Protein AF-A0A7J8YLI8-F1 (afdb_monomer)

Radius of gyration: 12.2 Å; Cα contacts (8 Å, |Δi|>4): 53; chains: 1; bounding box: 28×24×31 Å

InterPro domains:
  IPR002156 Ribonuclease H domain [PF13456] (2-60)

Solvent-accessible surface area (backbone atoms only — not comparable to full-atom values): 4047 Å² total; per-residue (Å²): 80,76,40,68,42,78,40,57,53,96,90,62,52,76,78,48,66,52,69,52,74,48,90,74,87,71,57,71,68,59,47,52,53,51,37,51,54,53,43,51,55,52,38,56,76,69,67,60,84,68,94,79,84,89,84,80,89,62,88,94,114

Secondary structure (DSSP, 8-state):
-EEEEEEE-TT--EEEEEEEE--S---HHHHHHHHHHHHHHHHHHTT--S------S-TT-

Sequence (61 aa):
MGYGVIIRDEDGFVLGGGGGFYEGKFSVLEAECIALERSIEVTDKLNMWGKVTFKIDNAEL

Nearest PDB structures (foldseek):
  3gmh-assembly5_J  TM=3.644E-01  e=9.100E+00  Homo sapiens

Mean predicted aligned error: 3.01 Å

pLDDT: mean 92.63, std 3.34, range [80.62, 96.38]

Structure (mmCIF, N/CA/C/O backbone):
data_AF-A0A7J8YLI8-F1
#
_entry.id   AF-A0A7J8YLI8-F1
#
loop_
_atom_site.group_PDB
_atom_site.id
_atom_site.type_symbol
_atom_site.label_atom_id
_atom_site.label_alt_id
_atom_site.label_comp_id
_atom_site.label_asym_id
_atom_site.label_entity_id
_atom_site.label_seq_id
_atom_site.pdbx_PDB_ins_code
_atom_site.Cartn_x
_atom_site.Cartn_y
_atom_site.Cartn_z
_atom_site.occupancy
_atom_site.B_iso_or_equiv
_atom_site.auth_seq_id
_atom_site.auth_comp_id
_atom_site.auth_asym_id
_atom_site.auth_atom_id
_atom_site.pdbx_PDB_model_num
ATOM 1 N N . MET A 1 1 ? 4.268 3.138 -14.184 1.00 90.62 1 MET A N 1
ATOM 2 C CA . MET A 1 1 ? 3.627 2.144 -13.297 1.00 90.62 1 MET A CA 1
ATOM 3 C C . MET A 1 1 ? 2.435 2.801 -12.616 1.00 90.62 1 MET A C 1
ATOM 5 O O . MET A 1 1 ? 2.532 3.967 -12.255 1.00 90.62 1 MET A O 1
ATOM 9 N N . GLY A 1 2 ? 1.296 2.114 -12.547 1.00 92.81 2 GLY A N 1
ATOM 10 C CA . GLY A 1 2 ? 0.117 2.601 -11.825 1.00 92.81 2 GLY A CA 1
ATOM 11 C C . GLY A 1 2 ? 0.059 1.988 -10.433 1.00 92.81 2 GLY A C 1
ATOM 12 O O . GLY A 1 2 ? 0.437 0.831 -10.290 1.00 92.81 2 GLY A O 1
ATOM 13 N N . TYR A 1 3 ? -0.415 2.741 -9.446 1.00 93.88 3 TYR A N 1
ATOM 14 C CA . TYR A 1 3 ? -0.649 2.258 -8.084 1.00 93.88 3 TYR A CA 1
ATOM 15 C C . TYR A 1 3 ? -2.089 2.554 -7.660 1.00 93.88 3 TYR A C 1
ATOM 17 O O . TYR A 1 3 ? -2.727 3.478 -8.177 1.00 93.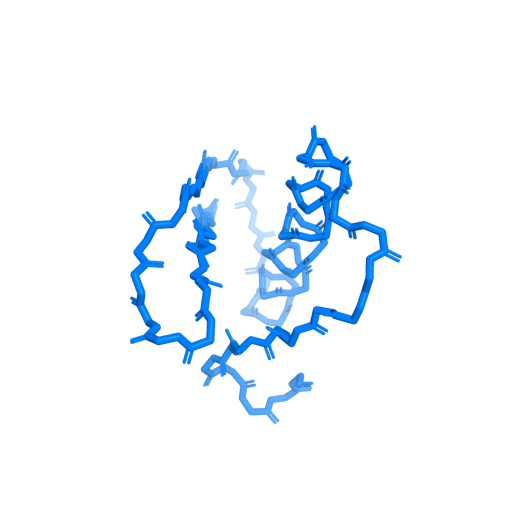88 3 TYR A O 1
ATOM 25 N N . GLY A 1 4 ? -2.588 1.785 -6.695 1.00 94.69 4 GLY A N 1
ATOM 26 C CA . GLY A 1 4 ? -3.918 1.966 -6.131 1.00 94.69 4 GLY A CA 1
ATOM 27 C C . GLY A 1 4 ? -3.965 1.552 -4.667 1.00 94.69 4 GLY A C 1
ATOM 28 O O . GLY A 1 4 ? -3.300 0.606 -4.262 1.00 94.69 4 GLY A O 1
ATOM 29 N N . VAL A 1 5 ? -4.774 2.262 -3.887 1.00 95.44 5 VAL A N 1
ATOM 30 C CA . VAL A 1 5 ? -5.058 1.962 -2.485 1.00 95.44 5 VAL A CA 1
ATOM 31 C C . VAL A 1 5 ? -6.566 1.962 -2.270 1.00 95.44 5 VAL A C 1
ATOM 33 O O . VAL A 1 5 ? -7.280 2.834 -2.770 1.00 95.44 5 VAL A O 1
ATOM 36 N N . ILE A 1 6 ? -7.052 0.984 -1.511 1.00 95.81 6 ILE A N 1
ATOM 37 C CA . ILE A 1 6 ? -8.437 0.915 -1.043 1.00 95.81 6 ILE A CA 1
ATOM 38 C C . ILE A 1 6 ? -8.394 0.836 0.474 1.00 95.81 6 ILE A C 1
ATOM 40 O O . ILE A 1 6 ? -7.712 -0.019 1.035 1.00 95.81 6 ILE A O 1
ATOM 44 N N . ILE A 1 7 ? -9.150 1.709 1.129 1.00 94.81 7 ILE A N 1
ATOM 45 C CA . ILE A 1 7 ? -9.256 1.754 2.583 1.00 94.81 7 ILE A CA 1
ATOM 46 C C . ILE A 1 7 ? -10.604 1.177 2.970 1.00 94.81 7 ILE A C 1
ATOM 48 O O . ILE A 1 7 ? -11.639 1.548 2.408 1.00 94.81 7 ILE A O 1
ATOM 52 N N . ARG A 1 8 ? -10.576 0.252 3.926 1.00 95.38 8 ARG A N 1
ATOM 53 C CA . ARG A 1 8 ? -11.764 -0.406 4.453 1.00 95.38 8 ARG A CA 1
ATOM 54 C C . ARG A 1 8 ? -11.788 -0.334 5.971 1.00 95.38 8 ARG A C 1
ATOM 56 O O . ARG A 1 8 ? -10.722 -0.285 6.586 1.00 95.38 8 ARG A O 1
ATOM 63 N N . ASP A 1 9 ? -12.983 -0.333 6.545 1.00 92.69 9 ASP A N 1
ATOM 64 C CA . ASP A 1 9 ? -13.159 -0.584 7.974 1.00 92.69 9 ASP A CA 1
ATOM 65 C C . ASP A 1 9 ? -13.015 -2.081 8.307 1.00 92.69 9 ASP A C 1
ATOM 67 O O . ASP A 1 9 ? -12.694 -2.913 7.450 1.00 92.69 9 ASP A O 1
ATOM 71 N N . GLU A 1 10 ? -13.212 -2.416 9.581 1.00 92.75 10 GLU A N 1
ATOM 72 C CA . GLU A 1 10 ? -13.088 -3.780 10.105 1.00 92.75 10 GLU A CA 1
ATOM 73 C C . GLU A 1 10 ? -14.166 -4.731 9.560 1.00 92.75 10 GLU A C 1
ATOM 75 O O . GL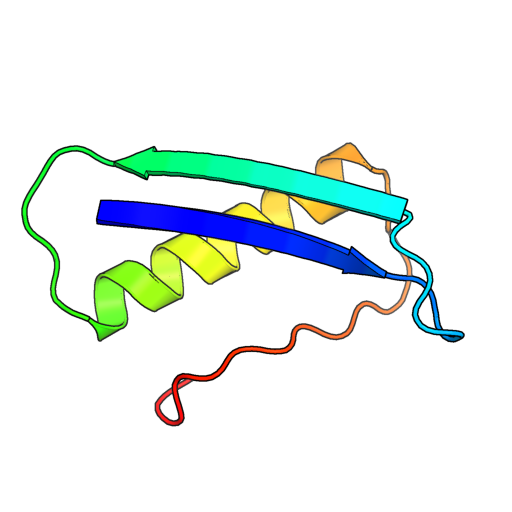U A 1 10 ? -13.903 -5.926 9.411 1.00 92.75 10 GLU A O 1
ATOM 80 N N . ASP A 1 11 ? -15.332 -4.198 9.186 1.00 96.38 11 ASP A N 1
ATOM 81 C CA . ASP A 1 11 ? -16.440 -4.940 8.573 1.00 96.38 11 ASP A CA 1
ATOM 82 C C . ASP A 1 11 ? -16.253 -5.118 7.052 1.00 96.38 11 ASP A C 1
ATOM 84 O O . ASP A 1 11 ? -16.981 -5.868 6.395 1.00 96.38 11 ASP A O 1
ATOM 88 N N . GLY A 1 12 ? -15.240 -4.463 6.476 1.00 94.50 12 GLY A N 1
ATOM 89 C CA . GLY A 1 12 ? -14.877 -4.551 5.067 1.00 94.50 12 GLY A CA 1
ATOM 90 C C . GLY A 1 12 ? -15.560 -3.519 4.165 1.00 94.50 12 GLY A C 1
ATOM 91 O O . GLY A 1 12 ? -15.389 -3.600 2.942 1.00 94.50 12 GLY A O 1
ATOM 92 N N . PHE A 1 13 ? -16.285 -2.540 4.714 1.00 95.38 13 PHE A N 1
ATOM 93 C CA . PHE A 1 13 ? -16.854 -1.448 3.925 1.00 95.38 13 PHE A CA 1
ATOM 94 C C . PHE A 1 13 ? -15.759 -0.513 3.427 1.00 95.38 13 PHE A C 1
ATOM 96 O O . PHE A 1 13 ? -14.822 -0.184 4.147 1.00 95.38 13 PHE A O 1
ATOM 103 N N . VAL A 1 14 ? -15.883 -0.057 2.179 1.00 94.88 14 VAL A N 1
ATOM 104 C CA . VAL A 1 14 ? -14.932 0.888 1.585 1.00 94.88 14 VAL A CA 1
ATOM 105 C C . VAL A 1 14 ? -15.174 2.283 2.155 1.00 94.88 14 VAL A C 1
ATOM 107 O O . VAL A 1 14 ? -16.218 2.882 1.915 1.00 94.88 14 VAL A O 1
ATOM 110 N N . LEU A 1 15 ? -14.179 2.810 2.866 1.00 91.44 15 LEU A N 1
ATOM 111 C CA . LEU A 1 15 ? -14.178 4.174 3.405 1.00 91.44 15 LEU A CA 1
ATOM 112 C C . LEU A 1 15 ? -13.578 5.182 2.422 1.00 91.44 15 LEU A C 1
ATOM 114 O O . LEU A 1 15 ? -13.794 6.386 2.538 1.00 91.44 15 LEU A O 1
ATOM 118 N N . GLY A 1 16 ? -12.802 4.692 1.456 1.00 90.50 16 GLY A N 1
ATOM 119 C CA . GLY A 1 16 ? -12.160 5.517 0.450 1.00 90.50 16 GLY A CA 1
ATOM 120 C C . GLY A 1 16 ? -11.031 4.787 -0.256 1.00 90.50 16 GLY A C 1
ATOM 121 O O . GLY A 1 16 ? -10.900 3.562 -0.198 1.00 90.50 16 GLY A O 1
ATOM 122 N N . GLY A 1 17 ? -10.204 5.562 -0.937 1.00 91.31 17 GLY A N 1
ATOM 123 C CA . GLY A 1 17 ? -9.072 5.051 -1.681 1.00 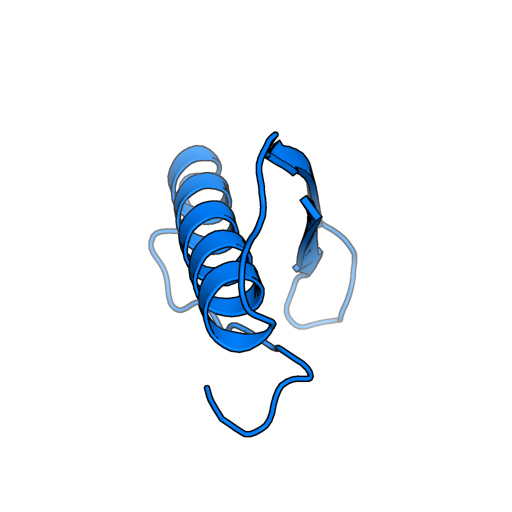91.31 17 GLY A CA 1
ATOM 124 C C . GLY A 1 17 ? -8.460 6.130 -2.551 1.00 91.31 17 GLY A C 1
ATOM 125 O O . GLY A 1 17 ? -8.858 7.296 -2.519 1.00 91.31 17 GLY A O 1
ATOM 126 N N . GLY A 1 18 ? -7.489 5.721 -3.344 1.00 91.50 18 GLY A N 1
ATOM 127 C CA . GLY A 1 18 ? -6.797 6.595 -4.267 1.00 91.50 18 GLY A CA 1
ATOM 128 C C . GLY A 1 18 ? -5.995 5.785 -5.262 1.00 91.50 18 GLY A C 1
ATOM 129 O O . GLY A 1 18 ? -5.822 4.577 -5.123 1.00 91.50 18 GLY A O 1
ATOM 130 N N . GLY A 1 19 ? -5.499 6.464 -6.280 1.00 93.94 19 GLY A N 1
ATOM 131 C CA . GLY A 1 19 ? -4.624 5.860 -7.261 1.00 93.94 19 GLY A CA 1
ATOM 132 C C . GLY A 1 19 ? -3.942 6.928 -8.087 1.00 93.94 19 GLY A C 1
ATOM 133 O O . GLY A 1 19 ? -4.317 8.102 -8.057 1.00 93.94 19 GLY A O 1
ATOM 134 N N . GLY A 1 20 ? -2.926 6.507 -8.818 1.00 94.44 20 GLY A N 1
ATOM 135 C CA . GLY A 1 20 ? -2.156 7.400 -9.659 1.00 94.44 20 GLY A CA 1
ATOM 136 C C . GLY A 1 20 ? -1.147 6.645 -10.499 1.00 94.44 20 GLY A C 1
ATOM 137 O O . GLY A 1 20 ? -1.116 5.413 -10.530 1.00 94.44 20 GLY A O 1
ATOM 138 N N . PHE A 1 21 ? -0.310 7.414 -11.185 1.00 95.00 21 PHE A N 1
ATOM 139 C CA . PHE A 1 21 ? 0.706 6.886 -12.077 1.00 95.00 21 PHE A CA 1
ATOM 140 C C . PHE A 1 21 ? 2.052 7.537 -11.783 1.00 95.00 21 PHE A C 1
ATOM 142 O O . PHE A 1 21 ? 2.134 8.745 -11.569 1.00 95.00 21 PHE A O 1
ATOM 149 N N . TYR A 1 22 ? 3.096 6.717 -11.811 1.00 93.12 22 TYR A N 1
ATOM 150 C CA . TYR A 1 22 ? 4.487 7.141 -11.866 1.00 93.12 22 TYR A CA 1
ATOM 151 C C . TYR A 1 22 ? 5.049 6.860 -13.252 1.00 93.12 22 TYR A C 1
ATOM 153 O O . TYR A 1 22 ? 5.007 5.722 -13.738 1.00 93.12 22 TYR A O 1
ATOM 161 N N . GLU A 1 23 ? 5.580 7.895 -13.892 1.00 95.00 23 GLU A N 1
ATOM 162 C CA . GLU A 1 23 ? 6.330 7.747 -15.134 1.00 95.00 23 GLU A CA 1
ATOM 163 C C . GLU A 1 23 ? 7.723 7.179 -14.848 1.00 95.00 23 GLU A C 1
ATOM 165 O O . GLU A 1 23 ? 8.354 7.516 -13.850 1.00 95.00 23 GLU A O 1
ATOM 170 N N . GLY A 1 24 ? 8.195 6.293 -15.726 1.00 93.56 24 GLY A N 1
ATOM 171 C CA . GLY A 1 24 ? 9.496 5.641 -15.593 1.00 93.56 24 GLY A CA 1
ATOM 172 C C . GLY A 1 24 ? 9.432 4.119 -15.665 1.00 93.56 24 GLY A C 1
ATOM 173 O O . GLY A 1 24 ? 8.371 3.517 -15.864 1.00 93.56 24 GLY A O 1
ATOM 174 N N . LYS A 1 25 ? 10.608 3.502 -15.530 1.00 94.69 25 LYS A N 1
ATOM 175 C CA . LYS A 1 25 ? 10.789 2.050 -15.473 1.00 94.69 25 LYS A CA 1
ATOM 176 C C . LYS A 1 25 ? 11.176 1.667 -14.054 1.00 94.69 25 LYS A C 1
ATOM 178 O O . LYS A 1 25 ? 12.106 2.245 -13.508 1.00 94.69 25 LYS A O 1
ATOM 183 N N . PHE A 1 26 ? 10.474 0.680 -13.521 1.00 94.38 26 PHE A N 1
ATOM 184 C CA . PHE A 1 26 ? 10.645 0.168 -12.169 1.00 94.38 26 PHE A CA 1
ATOM 185 C C . PHE A 1 26 ? 10.650 -1.356 -12.247 1.00 94.38 26 PHE A C 1
ATOM 187 O O . PHE A 1 26 ? 9.967 -1.937 -13.100 1.00 94.38 26 PHE A O 1
ATOM 194 N N . SER A 1 27 ? 11.407 -2.002 -11.372 1.00 95.25 27 SER A N 1
ATOM 195 C CA . SER A 1 27 ? 11.186 -3.407 -11.048 1.00 95.25 27 SER A CA 1
ATOM 196 C C . SER A 1 27 ? 9.833 -3.586 -10.352 1.00 95.25 27 SER A C 1
ATOM 198 O O . SER A 1 27 ? 9.223 -2.624 -9.880 1.00 95.25 27 SER A O 1
ATOM 200 N N . VAL A 1 28 ? 9.356 -4.830 -10.285 1.00 92.94 28 VAL A N 1
ATOM 201 C CA . VAL A 1 28 ? 8.111 -5.154 -9.573 1.00 92.94 28 VAL A CA 1
ATOM 202 C C . VAL A 1 28 ? 8.230 -4.786 -8.093 1.00 92.94 28 VAL A C 1
ATOM 204 O O . VAL A 1 28 ? 7.341 -4.136 -7.562 1.00 92.94 28 VAL A O 1
ATOM 207 N N . LEU A 1 29 ? 9.351 -5.111 -7.444 1.00 95.00 29 LEU A N 1
ATOM 208 C CA . LEU A 1 29 ? 9.551 -4.796 -6.029 1.00 95.00 29 LEU A CA 1
ATOM 209 C C . LEU A 1 29 ? 9.575 -3.282 -5.761 1.00 95.00 29 LEU A C 1
ATOM 211 O O . LEU A 1 29 ? 8.919 -2.816 -4.836 1.00 95.00 29 LEU A O 1
ATOM 215 N N . GLU A 1 30 ? 10.273 -2.496 -6.589 1.00 95.25 30 GLU A N 1
ATOM 216 C CA . GLU A 1 30 ? 10.262 -1.028 -6.465 1.00 95.25 30 GLU A CA 1
ATOM 217 C C . GLU A 1 30 ? 8.851 -0.457 -6.628 1.00 95.25 30 GLU A C 1
ATOM 219 O O . GLU A 1 30 ? 8.445 0.427 -5.877 1.00 95.25 30 GLU A O 1
ATOM 224 N N . ALA A 1 31 ? 8.101 -0.977 -7.598 1.00 94.69 31 ALA A N 1
ATOM 225 C CA . ALA A 1 31 ? 6.722 -0.595 -7.832 1.00 94.69 31 ALA A CA 1
ATOM 226 C C . ALA A 1 31 ? 5.839 -0.874 -6.598 1.00 94.69 31 ALA A C 1
ATOM 228 O O . ALA A 1 31 ? 5.132 0.025 -6.142 1.00 94.69 31 ALA A O 1
ATOM 229 N N . GLU A 1 32 ? 5.932 -2.061 -5.999 1.00 95.38 32 GLU A N 1
ATOM 230 C CA . GLU A 1 32 ? 5.172 -2.396 -4.787 1.00 95.38 32 GLU A CA 1
ATOM 231 C C . GLU A 1 32 ? 5.563 -1.541 -3.573 1.00 95.38 32 GLU A C 1
ATOM 233 O O . GLU A 1 32 ? 4.686 -1.048 -2.862 1.00 95.38 32 GLU A O 1
ATOM 238 N N . CYS A 1 33 ? 6.859 -1.276 -3.369 1.00 95.31 33 CYS A N 1
ATOM 239 C CA . CYS A 1 33 ? 7.317 -0.358 -2.321 1.00 95.31 33 CYS A CA 1
ATOM 240 C C . CYS A 1 33 ? 6.700 1.038 -2.492 1.00 95.31 33 CYS A C 1
ATOM 242 O O . CYS A 1 33 ? 6.182 1.608 -1.531 1.00 95.31 33 CYS A O 1
ATOM 244 N N . ILE A 1 34 ? 6.681 1.566 -3.722 1.00 94.88 34 ILE A N 1
ATOM 245 C CA . ILE A 1 34 ? 6.048 2.857 -4.027 1.00 94.88 34 ILE A CA 1
ATOM 246 C C . ILE A 1 34 ? 4.544 2.807 -3.719 1.00 94.88 34 ILE A C 1
ATOM 248 O O . ILE A 1 34 ? 4.006 3.749 -3.135 1.00 94.88 34 ILE A O 1
ATOM 252 N N . ALA A 1 35 ? 3.842 1.731 -4.085 1.00 95.25 35 ALA A N 1
ATOM 253 C CA . ALA A 1 35 ? 2.417 1.589 -3.788 1.00 95.25 35 ALA A CA 1
ATOM 254 C C . ALA A 1 35 ? 2.138 1.561 -2.271 1.00 95.25 35 ALA A C 1
ATOM 256 O O . ALA A 1 35 ? 1.177 2.190 -1.808 1.00 95.25 35 ALA A O 1
ATOM 257 N N . LEU A 1 36 ? 2.998 0.902 -1.488 1.00 95.44 36 LEU A N 1
ATOM 258 C CA . LEU A 1 36 ? 2.909 0.876 -0.028 1.00 95.44 36 LEU A 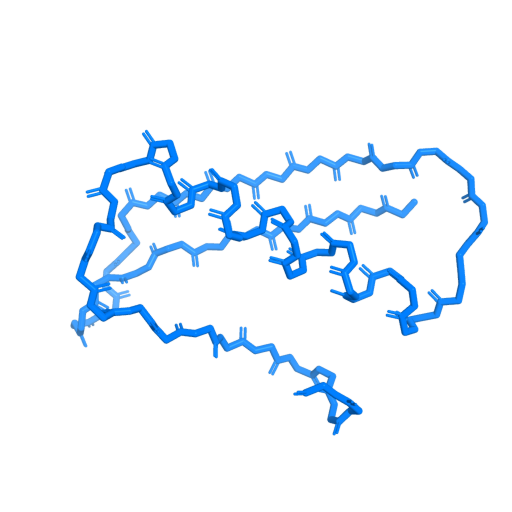CA 1
ATOM 259 C C . LEU A 1 36 ? 3.154 2.263 0.586 1.00 95.44 36 LEU A C 1
ATOM 261 O O . LEU A 1 36 ? 2.350 2.715 1.403 1.00 95.44 36 LEU A O 1
ATOM 265 N N . GLU A 1 37 ? 4.193 2.981 0.152 1.00 95.44 37 GLU A N 1
ATOM 266 C CA . GLU A 1 37 ? 4.467 4.357 0.594 1.00 95.44 37 GLU A CA 1
ATOM 267 C C . GLU A 1 37 ? 3.277 5.287 0.322 1.00 95.44 37 GLU A C 1
ATOM 269 O O . GLU A 1 37 ? 2.830 6.019 1.208 1.00 95.44 37 GLU A O 1
ATOM 274 N N . ARG A 1 38 ? 2.690 5.211 -0.881 1.00 94.94 38 ARG A N 1
ATOM 275 C CA . ARG A 1 38 ? 1.492 5.996 -1.229 1.00 94.94 38 ARG A CA 1
ATOM 276 C C . ARG A 1 38 ? 0.297 5.623 -0.365 1.00 94.94 38 ARG A C 1
ATOM 278 O O . ARG A 1 38 ? -0.487 6.499 -0.006 1.00 94.94 38 ARG A O 1
ATOM 285 N N . SER A 1 39 ? 0.162 4.350 -0.006 1.00 94.00 39 SER A N 1
ATOM 286 C CA . SER A 1 39 ? -0.900 3.898 0.892 1.00 94.00 39 SER A CA 1
ATOM 287 C C . SER A 1 39 ? -0.761 4.531 2.281 1.00 94.00 39 SER A C 1
ATOM 289 O O . SER A 1 39 ? -1.760 4.995 2.832 1.00 94.00 39 SER A O 1
ATOM 291 N N . ILE A 1 40 ? 0.464 4.641 2.808 1.00 93.50 40 ILE A N 1
ATOM 292 C CA . ILE A 1 40 ? 0.752 5.330 4.076 1.00 93.50 40 ILE A CA 1
ATOM 293 C C . ILE A 1 40 ? 0.382 6.819 3.982 1.00 93.50 40 ILE A C 1
ATOM 295 O O . ILE A 1 40 ? -0.332 7.333 4.845 1.00 93.50 40 ILE A O 1
ATOM 299 N N . GLU A 1 41 ? 0.774 7.508 2.907 1.00 93.25 41 GLU A N 1
ATOM 300 C CA . GLU A 1 41 ? 0.421 8.922 2.708 1.00 93.25 41 GLU A CA 1
ATOM 301 C C . GLU A 1 41 ? -1.098 9.163 2.664 1.00 93.25 41 GLU A C 1
ATOM 303 O O . GLU A 1 41 ? -1.579 10.183 3.162 1.00 93.25 41 GLU A O 1
ATOM 308 N N . VAL A 1 42 ? -1.877 8.253 2.064 1.00 91.88 42 VAL A N 1
ATOM 309 C CA . VAL A 1 42 ? -3.345 8.373 2.064 1.00 91.88 42 VAL A CA 1
ATOM 310 C C . VAL A 1 42 ? -3.904 8.181 3.473 1.00 91.88 42 VAL A C 1
ATOM 312 O O . VAL A 1 42 ? -4.788 8.940 3.872 1.00 91.88 42 VAL A O 1
ATOM 315 N N . THR A 1 43 ? -3.384 7.222 4.245 1.00 90.88 43 THR A N 1
ATOM 316 C CA . THR A 1 43 ? -3.830 7.021 5.635 1.00 90.88 43 THR A CA 1
ATOM 317 C C . THR A 1 43 ? -3.541 8.235 6.522 1.00 90.88 43 THR A C 1
ATOM 319 O O . THR A 1 43 ? -4.400 8.624 7.314 1.00 90.88 43 THR A O 1
ATOM 322 N N . ASP A 1 44 ? -2.395 8.895 6.327 1.00 90.75 44 ASP A N 1
ATOM 323 C CA . ASP A 1 44 ? -2.037 10.125 7.041 1.00 90.75 44 ASP A CA 1
ATOM 324 C C . ASP A 1 44 ? -2.983 11.285 6.690 1.00 90.75 44 ASP A C 1
ATOM 326 O O . ASP A 1 44 ? -3.559 11.915 7.577 1.00 90.75 44 ASP A O 1
ATOM 330 N N . LYS A 1 45 ? -3.267 11.493 5.395 1.0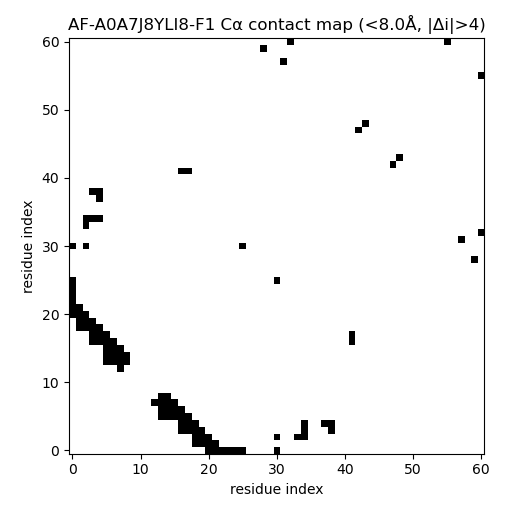0 90.44 45 LYS A N 1
ATOM 331 C CA . LYS A 1 45 ? -4.223 12.516 4.922 1.00 90.44 45 LYS A CA 1
ATOM 332 C C . LYS A 1 45 ? -5.640 12.329 5.462 1.00 90.44 45 LYS A C 1
ATOM 334 O O . LYS A 1 45 ? -6.383 13.303 5.582 1.00 90.44 45 LYS A O 1
ATOM 339 N N . LEU A 1 46 ? -6.027 11.093 5.763 1.00 87.62 46 LEU A N 1
ATOM 340 C CA . LEU A 1 46 ? -7.324 10.760 6.352 1.00 87.62 46 LEU A CA 1
ATOM 341 C C . LEU A 1 46 ? -7.314 10.802 7.886 1.00 87.62 46 LEU A C 1
ATOM 343 O O . LEU A 1 46 ? -8.321 10.470 8.507 1.00 87.62 46 LEU A O 1
ATOM 347 N N . ASN A 1 47 ? -6.209 11.239 8.498 1.00 88.94 47 ASN A N 1
ATOM 348 C CA . ASN A 1 47 ? -6.006 11.298 9.944 1.00 88.94 47 ASN A CA 1
ATOM 349 C C . ASN A 1 47 ? -6.226 9.941 10.638 1.00 88.94 47 ASN A C 1
ATOM 351 O O . ASN A 1 47 ? -6.751 9.865 11.752 1.00 88.94 47 ASN A O 1
ATOM 355 N N . MET A 1 48 ? -5.830 8.847 9.981 1.00 86.81 48 MET A N 1
ATOM 356 C CA . MET A 1 48 ? -5.912 7.499 10.543 1.00 86.81 48 MET A CA 1
ATOM 357 C C . MET A 1 48 ? -4.723 7.248 11.479 1.00 86.81 48 MET A C 1
ATOM 359 O O . MET A 1 48 ? -3.776 6.552 11.134 1.00 86.81 48 MET A O 1
ATOM 363 N N . TRP A 1 49 ? -4.761 7.835 12.675 1.00 81.88 49 TRP A N 1
ATOM 364 C CA . TRP A 1 49 ? -3.651 7.780 13.643 1.00 81.88 49 TRP A CA 1
ATOM 365 C C . TRP A 1 49 ? -3.679 6.551 14.567 1.00 81.88 49 TRP A C 1
ATOM 367 O O . TRP A 1 49 ? -2.858 6.423 15.474 1.00 81.88 49 TRP A O 1
ATOM 377 N N . GLY A 1 50 ? -4.651 5.660 14.366 1.00 85.56 50 GLY A N 1
ATOM 378 C CA . GLY A 1 50 ? -4.764 4.393 15.082 1.00 85.56 50 GLY A CA 1
ATOM 379 C C . GLY A 1 50 ? -3.949 3.269 14.441 1.00 85.56 50 GLY A C 1
ATOM 380 O O . GLY A 1 50 ? -3.064 3.479 13.615 1.00 85.56 50 GLY A O 1
ATOM 381 N N . LYS A 1 51 ? -4.277 2.030 14.811 1.00 89.25 51 LYS A N 1
ATOM 382 C CA . LYS A 1 51 ? -3.699 0.846 14.173 1.00 89.25 51 LYS A CA 1
ATOM 383 C C . LYS A 1 51 ? -4.316 0.659 12.785 1.00 89.25 51 LYS A C 1
ATOM 385 O O . LYS A 1 51 ? -5.526 0.507 12.669 1.00 89.25 51 LYS A O 1
ATOM 390 N N . VAL A 1 52 ? -3.475 0.595 11.756 1.00 91.31 52 VAL A N 1
ATOM 391 C CA . VAL A 1 52 ? -3.873 0.272 10.379 1.00 91.31 52 VAL A CA 1
ATOM 392 C C . VAL A 1 52 ? -3.199 -1.032 9.962 1.00 91.31 52 VAL A C 1
ATOM 394 O O . VAL A 1 52 ? -2.060 -1.298 10.343 1.00 91.31 52 VAL A O 1
ATOM 397 N N . THR A 1 53 ? -3.910 -1.869 9.205 1.00 94.56 53 THR A N 1
ATOM 398 C CA . THR A 1 53 ? -3.350 -3.092 8.611 1.00 94.56 53 THR A CA 1
ATO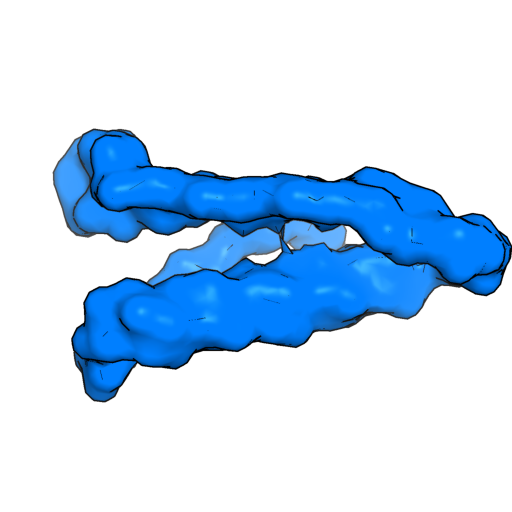M 399 C C . THR A 1 53 ? -3.262 -2.916 7.105 1.00 94.56 53 THR A C 1
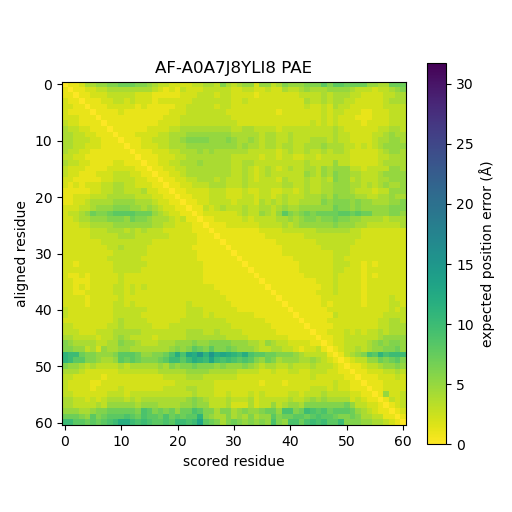ATOM 401 O O . THR A 1 53 ? -4.288 -2.757 6.445 1.00 94.56 53 THR A O 1
ATOM 404 N N . PHE A 1 54 ? -2.050 -2.984 6.562 1.00 94.06 54 PHE A N 1
ATOM 405 C CA . PHE A 1 54 ? -1.828 -3.009 5.120 1.00 94.06 54 PHE A CA 1
ATOM 406 C C . PHE A 1 54 ? -1.936 -4.448 4.615 1.00 94.06 54 PHE A C 1
ATOM 408 O O . PHE A 1 54 ? -1.432 -5.377 5.246 1.00 94.06 54 PHE A O 1
ATOM 415 N N . LYS A 1 55 ? -2.638 -4.634 3.497 1.00 95.00 55 LYS A N 1
ATOM 416 C CA . LYS A 1 55 ? -2.761 -5.917 2.801 1.00 95.00 55 LYS A CA 1
ATOM 417 C C . LYS A 1 55 ? -2.291 -5.715 1.369 1.00 95.00 55 LYS A C 1
ATOM 419 O O . LYS A 1 55 ? -2.866 -4.892 0.663 1.00 95.00 55 LYS A O 1
ATOM 424 N N . ILE A 1 56 ? -1.280 -6.474 0.980 1.00 94.12 56 ILE A N 1
ATOM 425 C CA . ILE A 1 56 ? -0.683 -6.484 -0.356 1.00 94.12 56 ILE A CA 1
ATOM 426 C C . ILE A 1 56 ? -0.606 -7.933 -0.848 1.00 94.12 56 ILE A C 1
ATOM 428 O O . ILE A 1 56 ? -0.730 -8.865 -0.050 1.00 94.12 56 ILE A O 1
ATOM 432 N N . ASP A 1 57 ? -0.466 -8.123 -2.155 1.00 92.75 57 ASP A N 1
ATOM 433 C CA . ASP A 1 57 ? -0.421 -9.434 -2.811 1.00 92.75 57 ASP A CA 1
ATOM 434 C C . ASP A 1 57 ? 0.994 -9.860 -3.238 1.00 92.75 57 ASP A C 1
ATOM 436 O O . ASP A 1 57 ? 1.187 -11.012 -3.634 1.00 92.75 57 ASP A O 1
ATOM 440 N N . ASN A 1 58 ? 1.994 -8.982 -3.101 1.00 92.12 58 ASN A N 1
ATOM 441 C CA . ASN A 1 58 ? 3.394 -9.347 -3.282 1.00 92.12 58 ASN A CA 1
ATOM 442 C C . ASN A 1 58 ? 3.963 -9.990 -2.007 1.00 92.12 58 ASN A C 1
ATOM 444 O O . ASN A 1 58 ? 3.984 -9.370 -0.954 1.00 92.12 58 ASN A O 1
ATOM 448 N N . ALA A 1 59 ? 4.455 -11.225 -2.131 1.00 87.00 59 ALA A N 1
ATOM 449 C CA . ALA A 1 59 ? 5.012 -12.013 -1.032 1.00 87.00 59 ALA A CA 1
ATOM 450 C C . ALA A 1 59 ? 6.424 -11.590 -0.578 1.00 87.00 59 ALA A C 1
ATOM 452 O O . ALA A 1 59 ? 6.912 -12.101 0.429 1.00 87.00 59 ALA A O 1
ATOM 453 N N . GLU A 1 60 ? 7.107 -10.725 -1.332 1.00 85.50 60 GLU A N 1
ATOM 454 C CA . GLU A 1 60 ? 8.436 -10.203 -0.980 1.00 85.50 60 GLU A CA 1
ATOM 455 C C .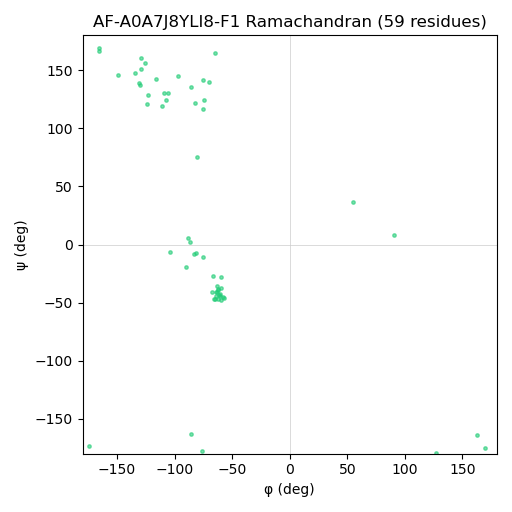 GLU A 1 60 ? 8.383 -9.026 0.017 1.00 85.50 60 GLU A C 1
ATOM 457 O O . GLU A 1 60 ? 9.432 -8.604 0.509 1.00 85.50 60 GLU A O 1
ATOM 462 N N . LEU A 1 61 ? 7.182 -8.521 0.325 1.00 80.62 61 LEU A N 1
ATOM 463 C CA . LEU A 1 61 ? 6.887 -7.428 1.262 1.00 80.62 61 LEU A CA 1
ATOM 464 C C . LEU A 1 61 ? 5.895 -7.896 2.339 1.00 80.62 61 LEU A C 1
ATOM 466 O O . LEU A 1 61 ? 6.029 -7.419 3.489 1.00 80.62 61 LEU A O 1
#

Organism: Gossypium aridum (NCBI:txid34290)

Foldseek 3Di:
DKAKFFDADPVGDTPDIDIDDDDDDDDPVRVVVVNVVVNVVVCVVVVVPDDDDDDDDDP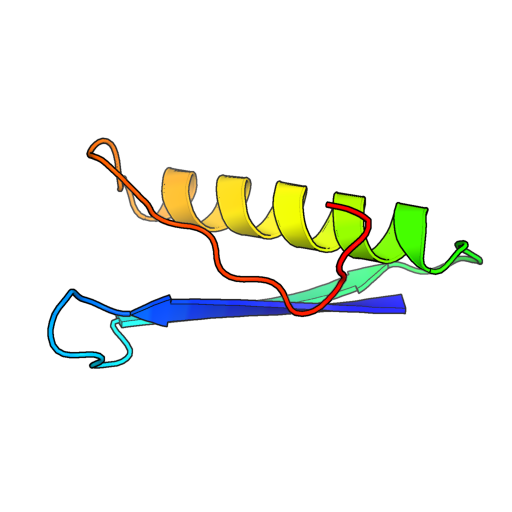VD